Protein AF-A0A924A3H7-F1 (afdb_monomer_lite)

Secondary structure (DSSP, 8-state):
-HHHHHHHHHHHHTSHHHHHHHHHHHHHHHIIIII-GGG-TTTSSS---HHHHHHHHHHHHHH--

Structure (mmCIF, N/CA/C/O backbone):
data_AF-A0A924A3H7-F1
#
_entry.id   AF-A0A924A3H7-F1
#
loop_
_atom_site.group_PDB
_atom_site.id
_atom_site.type_symbol
_atom_site.label_atom_id
_atom_site.label_alt_id
_atom_site.label_comp_id
_atom_site.label_asym_id
_atom_site.label_entity_id
_atom_site.label_seq_id
_atom_site.pdbx_PDB_ins_code
_atom_site.Cartn_x
_atom_site.Cartn_y
_atom_site.Cartn_z
_atom_site.occupancy
_atom_site.B_iso_or_equiv
_atom_site.auth_seq_id
_atom_site.auth_comp_id
_atom_site.auth_asym_id
_atom_site.auth_atom_id
_atom_site.pdbx_PDB_model_num
ATOM 1 N N . MET A 1 1 ? -17.231 7.017 21.641 1.00 85.19 1 MET A N 1
ATOM 2 C CA . MET A 1 1 ? -17.163 6.495 20.252 1.00 85.19 1 MET A CA 1
ATOM 3 C C . MET A 1 1 ? -15.731 6.389 19.732 1.00 85.19 1 MET A C 1
ATOM 5 O O . MET A 1 1 ? -15.371 5.319 19.266 1.00 85.19 1 MET A O 1
ATOM 9 N N . PHE A 1 2 ? -14.879 7.412 19.890 1.00 93.19 2 PHE A N 1
ATOM 10 C CA . PHE A 1 2 ? -13.464 7.353 19.470 1.00 93.19 2 PHE A CA 1
ATOM 11 C C . PHE A 1 2 ? -12.669 6.166 20.057 1.00 93.19 2 PHE A C 1
ATOM 13 O O . PHE A 1 2 ? -11.916 5.512 19.344 1.00 93.19 2 PHE A O 1
ATOM 20 N N . ALA A 1 3 ? -12.891 5.827 21.333 1.00 93.56 3 ALA A N 1
ATOM 21 C CA . ALA A 1 3 ? -12.244 4.675 21.971 1.00 93.56 3 ALA A CA 1
ATOM 22 C C . ALA A 1 3 ? -12.596 3.327 21.308 1.00 93.56 3 ALA A C 1
ATOM 24 O O . ALA A 1 3 ? -11.738 2.456 21.203 1.00 93.56 3 ALA A O 1
ATOM 25 N N . VAL A 1 4 ? -13.834 3.174 20.823 1.00 93.25 4 VA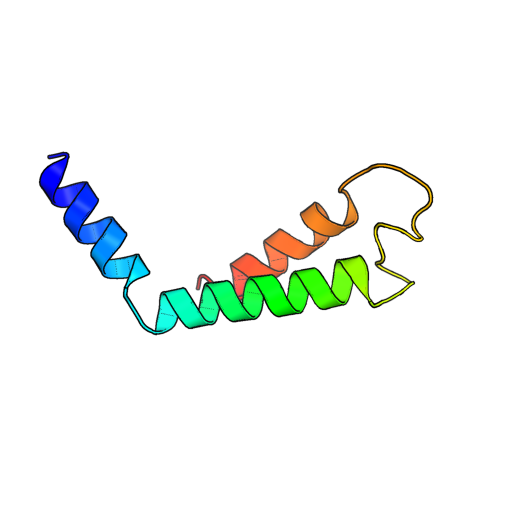L A N 1
ATOM 26 C CA . VAL A 1 4 ? -14.286 1.958 20.127 1.00 93.25 4 VAL A CA 1
ATOM 27 C C . VAL A 1 4 ? -13.651 1.889 18.743 1.00 93.25 4 VAL A C 1
ATOM 29 O O . VAL A 1 4 ? -13.043 0.880 18.419 1.00 93.25 4 VAL A O 1
ATOM 32 N N . PHE A 1 5 ? -13.684 2.985 17.977 1.00 93.56 5 PHE A N 1
ATOM 33 C CA . PHE A 1 5 ? -12.998 3.069 16.682 1.00 93.56 5 PHE A CA 1
ATOM 34 C C . PHE A 1 5 ? -11.518 2.686 16.796 1.00 93.56 5 PHE A C 1
ATOM 36 O O . PHE A 1 5 ? -11.033 1.850 16.040 1.00 93.56 5 PHE A O 1
ATOM 43 N N . LYS A 1 6 ? -10.816 3.249 17.787 1.00 94.62 6 LYS A N 1
ATOM 44 C CA . LYS A 1 6 ? -9.408 2.938 18.036 1.00 94.62 6 LYS A CA 1
ATOM 45 C C . LYS A 1 6 ? -9.213 1.442 18.299 1.00 94.62 6 LYS A C 1
ATOM 47 O O . LYS A 1 6 ? -8.328 0.835 17.709 1.00 94.62 6 LYS A O 1
ATOM 52 N N . ARG A 1 7 ? -10.044 0.836 19.151 1.00 94.38 7 ARG A N 1
ATOM 53 C CA . ARG A 1 7 ? -9.959 -0.597 19.455 1.00 94.38 7 ARG A CA 1
ATOM 54 C C . ARG A 1 7 ? -10.130 -1.458 18.203 1.00 94.38 7 ARG A C 1
ATOM 56 O O . ARG A 1 7 ? -9.312 -2.342 17.987 1.00 94.38 7 ARG A O 1
ATOM 63 N N . GLU A 1 8 ? -11.144 -1.186 17.385 1.00 93.75 8 GLU A N 1
ATOM 64 C CA . GLU A 1 8 ? -11.411 -1.978 16.176 1.00 93.75 8 GLU A CA 1
ATOM 65 C C . GLU A 1 8 ? -10.313 -1.790 15.116 1.00 93.75 8 GLU A C 1
ATOM 67 O O . GLU A 1 8 ? -9.810 -2.762 14.558 1.00 93.75 8 GLU A O 1
ATOM 72 N N . PHE A 1 9 ? -9.865 -0.551 14.893 1.00 91.00 9 PHE A N 1
ATOM 73 C CA . PHE A 1 9 ? -8.831 -0.240 13.904 1.00 91.00 9 PHE A CA 1
ATOM 74 C C . PHE A 1 9 ? -7.481 -0.887 14.245 1.00 91.00 9 PHE A C 1
ATOM 76 O O . PHE A 1 9 ? -6.877 -1.565 13.415 1.00 91.00 9 PHE A O 1
ATOM 83 N N . PHE A 1 10 ? -7.018 -0.733 15.489 1.00 92.56 10 PHE A N 1
ATOM 84 C CA . PHE A 1 10 ? -5.780 -1.377 15.934 1.00 92.56 10 PHE A CA 1
ATOM 85 C C . PHE A 1 10 ? -5.944 -2.889 16.137 1.00 92.56 10 PHE A C 1
ATOM 87 O O . PHE A 1 10 ? -4.963 -3.618 16.014 1.00 92.56 10 PHE A O 1
ATOM 94 N N . GLY A 1 11 ? -7.156 -3.374 16.417 1.00 91.56 11 GLY A N 1
ATOM 95 C CA . GLY A 1 11 ? -7.463 -4.803 16.453 1.00 91.56 11 GLY A CA 1
ATOM 96 C C . GLY A 1 11 ? -7.253 -5.459 15.088 1.00 91.56 11 GLY A C 1
ATOM 97 O O . GLY A 1 11 ? -6.578 -6.481 14.997 1.00 91.56 11 GLY A O 1
ATOM 98 N N . PHE A 1 12 ? -7.740 -4.823 14.019 1.00 88.44 12 PHE A N 1
ATOM 99 C CA . PHE A 1 12 ? -7.507 -5.282 12.651 1.00 88.44 12 PHE A CA 1
ATOM 100 C C . PHE A 1 12 ? -6.023 -5.226 12.262 1.00 88.44 12 PHE A C 1
ATOM 102 O O . PHE A 1 12 ? -5.483 -6.211 11.761 1.00 88.44 12 PHE A O 1
ATOM 109 N N . LEU A 1 13 ? -5.334 -4.110 12.529 1.00 87.50 13 LEU A N 1
ATOM 110 C CA . LEU A 1 13 ? -3.929 -3.930 12.134 1.00 87.50 13 LEU A CA 1
ATOM 111 C C . LEU A 1 13 ? -2.927 -4.818 12.890 1.00 87.50 13 LEU A C 1
ATOM 113 O O . LEU A 1 13 ? -1.844 -5.063 12.371 1.00 87.50 13 LEU A O 1
ATOM 117 N N . ASN A 1 14 ? -3.271 -5.314 14.081 1.00 90.81 14 ASN A N 1
ATOM 118 C CA . ASN A 1 14 ? -2.459 -6.306 14.800 1.00 90.81 14 ASN A CA 1
ATOM 119 C C . ASN A 1 14 ? -2.752 -7.753 14.365 1.00 90.81 14 ASN A C 1
ATOM 121 O O . ASN A 1 14 ? -2.180 -8.692 14.919 1.00 90.81 14 ASN A O 1
ATOM 125 N N . SER A 1 15 ? -3.653 -7.966 13.402 1.00 92.06 15 SER A N 1
ATOM 126 C CA . SER A 1 15 ? -3.931 -9.302 12.881 1.00 92.06 15 SER A CA 1
ATOM 127 C C . SER A 1 15 ? -2.820 -9.784 11.943 1.00 92.06 15 SER A C 1
ATOM 129 O O . SER A 1 15 ? -2.216 -9.010 11.198 1.00 92.06 15 SER A O 1
ATOM 131 N N . MET A 1 16 ? -2.592 -11.100 11.916 1.00 90.50 16 MET A N 1
ATOM 132 C CA . MET A 1 16 ? -1.638 -11.727 10.992 1.00 90.50 16 MET A CA 1
ATOM 133 C C . MET A 1 16 ? -1.967 -11.418 9.522 1.00 90.50 16 MET A C 1
ATOM 135 O O . MET A 1 16 ? -1.070 -11.244 8.701 1.00 90.50 16 MET A O 1
ATOM 139 N N . VAL A 1 17 ? -3.259 -11.309 9.199 1.00 91.62 17 VAL A N 1
ATOM 140 C CA . VAL A 1 17 ? -3.751 -10.996 7.852 1.00 91.62 17 VAL A CA 1
ATOM 141 C C . VAL A 1 17 ? -3.339 -9.588 7.429 1.00 91.62 17 VAL A C 1
ATOM 143 O O . VAL A 1 17 ? -2.855 -9.419 6.314 1.00 91.62 17 VAL A O 1
ATOM 146 N N . ALA A 1 18 ? -3.452 -8.595 8.318 1.00 91.12 18 ALA A N 1
ATOM 147 C CA . ALA A 1 18 ? -3.039 -7.226 8.016 1.00 91.12 18 ALA A CA 1
ATOM 148 C C . ALA A 1 18 ? -1.537 -7.138 7.705 1.00 91.12 18 ALA A C 1
ATOM 150 O O . ALA A 1 18 ? -1.148 -6.507 6.722 1.00 91.12 18 ALA A O 1
ATOM 151 N N . TYR A 1 19 ? -0.693 -7.827 8.479 1.00 92.62 19 TYR A N 1
ATOM 152 C CA . TYR A 1 19 ? 0.744 -7.882 8.196 1.00 92.62 19 TYR A CA 1
ATOM 153 C C . TYR A 1 19 ? 1.062 -8.585 6.872 1.00 92.62 19 TYR A C 1
ATOM 155 O O . TYR A 1 19 ? 1.903 -8.093 6.120 1.00 92.62 19 TYR A O 1
ATOM 163 N N . MET A 1 20 ? 0.375 -9.687 6.546 1.00 93.06 20 MET A N 1
ATOM 164 C CA . MET A 1 20 ? 0.541 -10.350 5.247 1.00 93.06 20 MET A CA 1
ATOM 165 C C . MET A 1 20 ? 0.105 -9.445 4.091 1.00 93.06 20 MET A C 1
ATOM 167 O O . MET A 1 20 ? 0.834 -9.331 3.109 1.00 93.06 20 MET A O 1
ATOM 171 N N . ALA A 1 21 ? -1.027 -8.751 4.219 1.00 93.19 21 ALA A N 1
ATOM 172 C CA . ALA A 1 21 ? -1.514 -7.835 3.192 1.00 93.19 21 ALA A CA 1
ATOM 173 C C . ALA A 1 21 ? -0.529 -6.683 2.944 1.00 93.19 21 ALA A C 1
ATOM 175 O O . ALA A 1 21 ? -0.181 -6.415 1.795 1.00 93.19 21 ALA A O 1
ATOM 176 N N . ILE A 1 22 ? -0.016 -6.052 4.008 1.00 93.50 22 ILE A N 1
ATOM 177 C CA . ILE A 1 22 ? 1.003 -4.994 3.904 1.00 93.50 22 ILE A CA 1
ATOM 178 C C . ILE A 1 22 ? 2.282 -5.541 3.257 1.00 93.50 22 ILE A C 1
ATOM 180 O O . ILE A 1 22 ? 2.826 -4.916 2.348 1.00 93.50 22 ILE A O 1
ATOM 184 N N . GLY A 1 23 ? 2.750 -6.715 3.690 1.00 95.38 23 GLY A N 1
ATOM 185 C CA . GLY A 1 23 ? 3.956 -7.341 3.151 1.00 95.38 23 GLY A CA 1
ATOM 186 C C . GLY A 1 23 ? 3.848 -7.642 1.656 1.00 95.38 23 GLY A C 1
ATOM 187 O O . GLY A 1 23 ? 4.733 -7.268 0.890 1.00 95.38 23 GLY A O 1
ATOM 188 N N . ILE A 1 24 ? 2.743 -8.255 1.223 1.00 95.62 24 ILE A N 1
ATOM 189 C CA . ILE A 1 24 ? 2.498 -8.572 -0.190 1.00 95.62 24 ILE A CA 1
ATOM 190 C C . ILE A 1 24 ? 2.353 -7.288 -1.011 1.00 95.62 24 ILE A C 1
ATOM 192 O O . ILE A 1 24 ? 2.967 -7.174 -2.071 1.00 95.62 24 ILE A O 1
ATOM 196 N N . PHE A 1 25 ? 1.599 -6.304 -0.513 1.00 95.81 25 PHE A N 1
ATOM 197 C CA . PHE A 1 25 ? 1.423 -5.022 -1.193 1.00 95.81 25 PHE A CA 1
ATOM 198 C C . PHE A 1 25 ? 2.766 -4.337 -1.466 1.00 95.81 25 PHE A C 1
ATOM 200 O O . PHE A 1 25 ? 3.022 -3.905 -2.592 1.00 95.81 25 PHE A O 1
ATOM 207 N N . LEU A 1 26 ? 3.639 -4.273 -0.455 1.00 95.56 26 LEU A N 1
ATOM 208 C CA . LEU A 1 26 ? 4.953 -3.646 -0.575 1.00 95.56 26 LEU A CA 1
ATOM 209 C C . LEU A 1 26 ? 5.890 -4.445 -1.483 1.00 95.56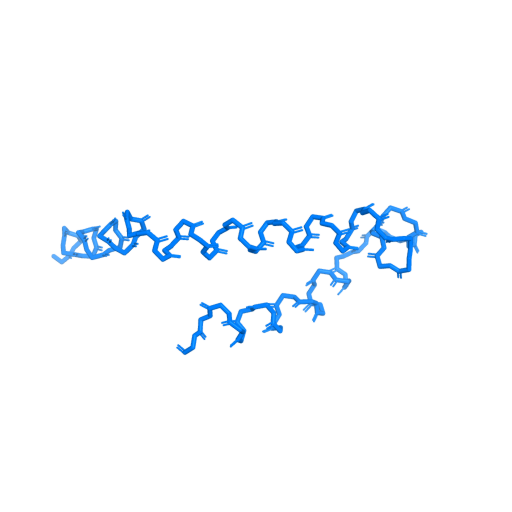 26 LEU A C 1
ATOM 211 O O . LEU A 1 26 ? 6.581 -3.845 -2.303 1.00 95.56 26 LEU A O 1
ATOM 215 N N . LEU A 1 27 ? 5.894 -5.777 -1.378 1.00 95.88 27 LEU A N 1
ATOM 216 C CA . LEU A 1 27 ? 6.729 -6.633 -2.221 1.00 95.88 27 LEU A CA 1
ATOM 217 C C . LEU A 1 27 ? 6.363 -6.504 -3.698 1.00 95.88 27 LEU A C 1
ATOM 219 O O . LEU A 1 27 ? 7.240 -6.260 -4.521 1.00 95.88 27 LEU A O 1
ATOM 223 N N . VAL A 1 28 ? 5.079 -6.634 -4.037 1.00 94.88 28 VAL A N 1
ATOM 224 C CA . VAL A 1 28 ? 4.628 -6.574 -5.433 1.00 94.88 28 VAL A CA 1
ATOM 225 C C . VAL A 1 28 ? 4.824 -5.173 -6.004 1.00 94.88 28 VAL A C 1
ATOM 227 O O . VAL A 1 28 ? 5.400 -5.036 -7.080 1.00 94.88 28 VAL A O 1
ATOM 230 N N . SER A 1 29 ? 4.412 -4.130 -5.278 1.00 93.88 29 SER A N 1
ATOM 231 C CA . SER A 1 29 ? 4.576 -2.746 -5.741 1.00 93.88 29 SER A CA 1
ATOM 232 C C . SER A 1 29 ? 6.051 -2.374 -5.892 1.00 93.88 29 SER A C 1
ATOM 234 O O . SER A 1 29 ? 6.428 -1.773 -6.892 1.00 93.88 29 SER A O 1
ATOM 236 N N . GLY A 1 30 ? 6.899 -2.759 -4.933 1.00 93.19 30 GLY A N 1
ATOM 237 C CA . GLY A 1 30 ? 8.335 -2.497 -4.982 1.00 93.19 30 GLY A CA 1
ATOM 238 C C . GLY A 1 30 ? 9.023 -3.237 -6.127 1.00 93.19 30 GLY A C 1
ATOM 239 O O . GLY A 1 30 ? 9.784 -2.635 -6.876 1.00 93.19 30 GLY A O 1
ATOM 240 N N . LEU A 1 31 ? 8.722 -4.523 -6.322 1.00 94.00 31 LEU A N 1
ATOM 241 C CA . LEU A 1 31 ? 9.295 -5.292 -7.427 1.00 94.00 31 LEU A CA 1
ATOM 242 C C . LEU A 1 31 ? 8.845 -4.738 -8.784 1.00 94.00 31 LEU A C 1
ATOM 244 O O . LEU A 1 31 ? 9.690 -4.406 -9.612 1.00 94.00 31 LEU A O 1
ATOM 248 N N . LEU A 1 32 ? 7.536 -4.585 -9.003 1.00 91.88 32 LEU A N 1
ATOM 249 C CA . LEU A 1 32 ? 6.996 -4.142 -10.291 1.00 91.88 32 LEU A CA 1
ATOM 250 C C . LEU A 1 32 ? 7.410 -2.713 -10.638 1.00 91.88 32 LEU A C 1
ATOM 252 O O . LEU A 1 32 ? 7.842 -2.464 -11.757 1.00 91.88 32 LEU A O 1
ATOM 256 N N . LEU A 1 33 ? 7.344 -1.773 -9.700 1.00 91.56 33 LEU A N 1
ATOM 257 C CA . LEU A 1 33 ? 7.579 -0.367 -10.032 1.00 91.56 33 LEU A CA 1
ATOM 258 C C . LEU A 1 33 ? 9.053 0.034 -10.027 1.00 91.56 33 LEU A C 1
ATOM 260 O O . LEU A 1 33 ? 9.374 1.104 -10.542 1.00 91.56 33 LEU A O 1
ATOM 264 N N . TRP A 1 34 ? 9.941 -0.740 -9.395 1.00 88.38 34 TRP A N 1
ATOM 265 C CA . TRP A 1 34 ? 11.356 -0.363 -9.272 1.00 88.38 34 TRP A CA 1
ATOM 266 C C . TRP A 1 34 ? 12.313 -1.340 -9.959 1.00 88.38 34 TRP A C 1
ATOM 268 O O . TRP A 1 34 ? 13.291 -0.879 -10.542 1.00 88.38 34 TRP A O 1
ATOM 278 N N . PHE A 1 35 ? 12.060 -2.654 -9.925 1.00 88.69 35 PHE A N 1
ATOM 279 C CA . PHE A 1 35 ? 13.002 -3.653 -10.455 1.00 88.69 35 PHE A CA 1
ATOM 280 C C . PHE A 1 35 ? 12.787 -3.999 -11.931 1.00 88.69 35 PHE A C 1
ATOM 282 O O . PHE A 1 35 ? 13.764 -4.252 -12.635 1.00 88.69 35 PHE A O 1
ATOM 289 N N . PHE A 1 36 ? 11.544 -4.027 -12.414 1.00 88.56 36 PHE A N 1
ATOM 290 C CA . PHE A 1 36 ? 11.258 -4.413 -13.799 1.00 88.56 36 PHE A CA 1
ATOM 291 C C . PHE A 1 36 ? 11.275 -3.197 -14.734 1.00 88.56 36 PHE A C 1
ATOM 293 O O . PHE A 1 36 ? 10.510 -2.265 -14.500 1.00 88.56 36 PHE A O 1
ATOM 300 N N . PRO A 1 37 ? 12.100 -3.183 -15.799 1.00 83.00 37 PRO A N 1
ATOM 301 C CA . PRO A 1 37 ? 12.284 -2.006 -16.652 1.00 83.00 37 PRO A CA 1
ATOM 302 C C . PRO A 1 37 ? 11.014 -1.599 -17.409 1.00 83.00 37 PRO A C 1
ATOM 304 O O . PRO A 1 37 ? 10.782 -0.406 -17.574 1.00 83.00 37 PRO A O 1
ATOM 307 N N . ASP A 1 38 ? 10.166 -2.560 -17.789 1.00 82.50 38 ASP A N 1
ATOM 308 C CA . ASP A 1 38 ? 8.916 -2.302 -18.522 1.00 82.50 38 ASP A CA 1
ATOM 309 C C . ASP A 1 38 ? 7.891 -1.504 -17.699 1.00 82.50 38 ASP A C 1
ATOM 311 O O . ASP A 1 38 ? 7.074 -0.768 -18.247 1.00 82.50 38 ASP A O 1
ATOM 315 N N . THR A 1 39 ? 7.935 -1.642 -16.373 1.00 83.50 39 THR A N 1
ATOM 316 C CA . THR A 1 39 ? 7.022 -0.988 -15.422 1.00 83.50 39 THR A CA 1
ATOM 317 C C . THR A 1 39 ? 7.748 -0.033 -14.473 1.00 83.50 39 THR A C 1
ATOM 319 O O . THR A 1 39 ? 7.138 0.496 -13.540 1.00 83.50 39 THR A O 1
ATOM 322 N N . SER A 1 40 ? 9.047 0.195 -14.691 1.00 85.50 40 SER A N 1
ATOM 323 C CA . SER A 1 40 ? 9.890 0.967 -13.783 1.00 85.50 40 SER A CA 1
ATOM 324 C C . SER A 1 40 ? 9.566 2.452 -13.862 1.00 85.50 40 SER A C 1
ATOM 326 O O . SER A 1 40 ? 9.712 3.078 -14.911 1.00 85.50 40 SER A O 1
ATOM 328 N N . LEU A 1 41 ? 9.238 3.048 -12.716 1.00 85.50 41 LEU A N 1
ATOM 329 C CA . LEU A 1 41 ? 9.047 4.496 -12.586 1.00 85.50 41 LEU A CA 1
ATOM 330 C C . LEU A 1 41 ? 10.324 5.284 -12.924 1.00 85.50 41 LEU A C 1
ATOM 332 O O . LEU A 1 41 ? 10.239 6.431 -13.351 1.00 85.50 41 LEU A O 1
ATOM 336 N N . LEU A 1 42 ? 11.505 4.680 -12.744 1.00 83.56 42 LEU A N 1
ATOM 337 C CA . LEU A 1 42 ? 12.786 5.334 -13.016 1.00 83.56 42 LEU A CA 1
ATOM 338 C C . LEU A 1 42 ? 13.132 5.308 -14.509 1.00 83.56 42 LEU A C 1
ATOM 340 O O . LEU A 1 42 ? 13.717 6.262 -15.018 1.00 83.56 42 LEU A O 1
ATOM 344 N N . ALA A 1 43 ? 12.775 4.227 -15.208 1.00 84.19 43 ALA A N 1
ATOM 345 C CA . ALA A 1 43 ? 13.045 4.071 -16.637 1.00 84.19 43 ALA A CA 1
ATOM 346 C C . ALA A 1 43 ? 11.985 4.742 -17.527 1.00 84.19 43 ALA A C 1
ATOM 348 O O . ALA A 1 43 ? 12.254 5.015 -18.693 1.00 84.19 43 ALA A O 1
ATOM 349 N N . TYR A 1 44 ? 10.804 5.041 -16.975 1.00 82.25 44 TYR A N 1
ATOM 350 C CA . TYR A 1 44 ? 9.671 5.630 -17.693 1.00 82.25 44 TYR A CA 1
ATOM 351 C C . TYR A 1 44 ? 9.954 7.023 -18.294 1.00 82.25 44 TYR A C 1
ATOM 353 O O . TYR A 1 44 ? 9.282 7.446 -19.229 1.00 82.25 44 TYR A O 1
ATOM 361 N N . GLY A 1 45 ? 10.957 7.750 -17.789 1.00 82.69 45 GLY A N 1
ATOM 362 C CA . GLY A 1 45 ? 11.397 9.033 -18.358 1.00 82.69 45 GLY A CA 1
ATOM 363 C C . GLY A 1 45 ? 10.509 10.240 -18.026 1.00 82.69 45 GLY A C 1
ATOM 364 O O . GLY A 1 45 ? 10.890 11.370 -18.327 1.00 82.69 45 GLY A O 1
ATOM 365 N N . TYR A 1 46 ? 9.376 10.028 -17.350 1.00 83.81 46 TYR A N 1
ATOM 366 C CA . TYR A 1 46 ? 8.486 11.078 -16.851 1.00 83.81 46 TYR A CA 1
ATOM 367 C C . TYR A 1 46 ? 8.249 10.932 -15.346 1.00 83.81 46 TYR A C 1
ATOM 369 O O . TYR A 1 46 ? 8.102 9.828 -14.826 1.00 83.81 46 TYR A O 1
ATOM 377 N N . ALA A 1 47 ? 8.180 12.062 -14.642 1.00 84.50 47 ALA A N 1
ATOM 378 C CA . ALA A 1 47 ? 7.956 12.109 -13.200 1.00 84.50 47 ALA A CA 1
ATOM 379 C C . ALA A 1 47 ? 6.459 11.998 -12.856 1.00 84.50 47 ALA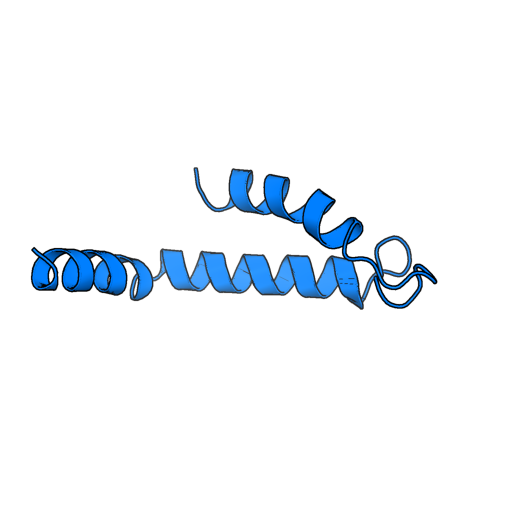 A C 1
ATOM 381 O O . ALA A 1 47 ? 5.855 12.937 -12.339 1.00 84.50 47 ALA A O 1
ATOM 382 N N . GLU A 1 48 ? 5.855 10.850 -13.158 1.00 86.69 48 GLU A N 1
ATOM 383 C CA . GLU A 1 48 ? 4.455 10.558 -12.843 1.00 86.69 48 GLU A CA 1
ATOM 384 C C . GLU A 1 48 ? 4.280 9.195 -12.169 1.00 86.69 48 GLU A C 1
ATOM 386 O O . GLU A 1 48 ? 5.109 8.300 -12.291 1.00 86.69 48 GLU A O 1
ATOM 391 N N . LEU A 1 49 ? 3.167 9.029 -11.452 1.00 88.62 49 LEU A N 1
ATOM 392 C CA . LEU A 1 49 ? 2.824 7.796 -10.734 1.00 88.62 49 LEU A CA 1
ATOM 393 C C . LEU A 1 49 ? 1.798 6.938 -11.495 1.00 88.62 49 LEU A C 1
ATOM 395 O O . LEU A 1 49 ? 1.105 6.122 -10.888 1.00 88.62 49 LEU A O 1
ATOM 399 N N . GLY A 1 50 ? 1.683 7.108 -12.817 1.00 89.12 50 GLY A N 1
ATOM 400 C CA . GLY A 1 50 ? 0.688 6.411 -13.642 1.00 89.12 50 GLY A CA 1
ATOM 401 C C . GLY A 1 50 ? 0.744 4.887 -13.484 1.00 89.12 50 GLY A C 1
ATOM 402 O O . GLY A 1 50 ? -0.283 4.247 -13.254 1.00 89.12 50 GLY A O 1
ATOM 403 N N . GLY A 1 51 ? 1.953 4.313 -13.486 1.00 88.81 51 GLY A N 1
ATOM 404 C CA . GLY A 1 51 ? 2.160 2.878 -13.260 1.00 88.81 51 GLY A CA 1
ATOM 405 C C . GLY A 1 51 ? 1.677 2.398 -11.886 1.00 88.81 51 GLY A C 1
ATOM 406 O O . GLY A 1 51 ? 1.034 1.354 -11.788 1.00 88.81 51 GLY A O 1
ATOM 407 N N . PHE A 1 52 ? 1.902 3.188 -10.829 1.00 91.94 52 PHE A N 1
ATOM 408 C CA . PHE A 1 52 ? 1.412 2.870 -9.483 1.00 91.94 52 PHE A CA 1
ATOM 409 C C . PHE A 1 52 ? -0.120 2.853 -9.441 1.00 91.94 52 PHE A C 1
ATOM 411 O O . PHE A 1 52 ? -0.713 1.873 -8.995 1.00 91.9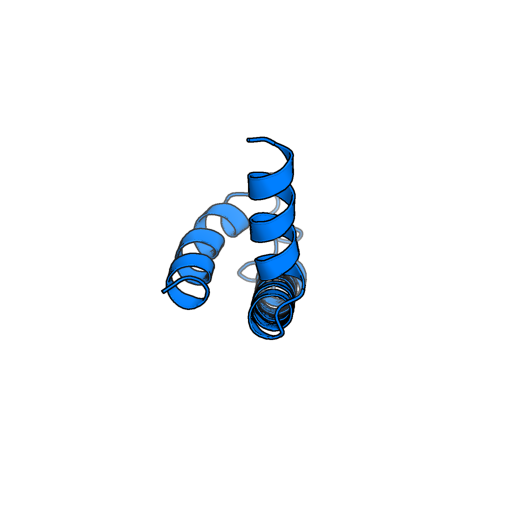4 52 P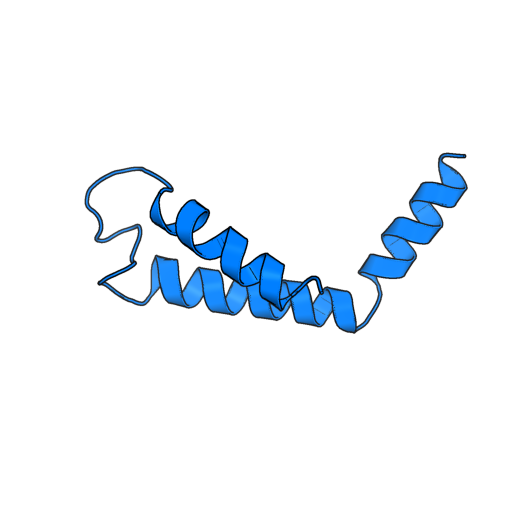HE A O 1
ATOM 418 N N . PHE A 1 53 ? -0.776 3.896 -9.960 1.00 92.75 53 PHE A N 1
ATOM 419 C CA . PHE A 1 53 ? -2.240 3.989 -9.939 1.00 92.75 53 PHE A CA 1
ATOM 420 C C . PHE A 1 53 ? -2.939 2.979 -10.854 1.00 92.75 53 PHE A C 1
ATOM 422 O O . PHE A 1 53 ? -4.088 2.633 -10.593 1.00 92.75 53 PHE A O 1
ATOM 429 N N . SER A 1 54 ? -2.256 2.471 -11.882 1.00 91.75 54 SER A N 1
ATOM 430 C CA . SER A 1 54 ? -2.750 1.359 -12.701 1.00 91.75 54 SER A CA 1
ATOM 431 C C . SER A 1 54 ? -2.672 0.016 -11.962 1.00 91.75 54 SER A C 1
ATOM 433 O O . SER A 1 54 ? -3.595 -0.790 -12.040 1.00 91.75 54 SER A O 1
ATOM 435 N N . LEU A 1 55 ? -1.601 -0.220 -11.194 1.00 92.81 55 LEU A N 1
ATOM 436 C CA . LEU A 1 55 ? -1.350 -1.485 -10.493 1.00 92.81 55 LEU A CA 1
ATOM 437 C C . LEU A 1 55 ? -2.190 -1.654 -9.213 1.00 92.81 55 LEU A C 1
ATOM 439 O O . LEU A 1 55 ? -2.717 -2.733 -8.935 1.00 92.81 55 LEU A O 1
ATOM 44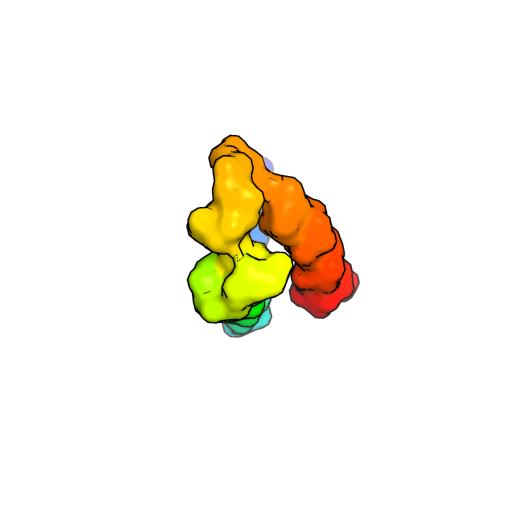3 N N . VAL A 1 56 ? -2.294 -0.594 -8.412 1.00 94.06 56 VAL A N 1
ATOM 444 C CA . VAL A 1 56 ? -2.886 -0.619 -7.063 1.00 94.06 56 VAL A CA 1
ATOM 445 C C . VAL A 1 56 ? -4.335 -1.137 -7.012 1.00 94.06 56 VAL A C 1
ATOM 447 O O . VAL A 1 56 ? -4.624 -1.921 -6.106 1.00 94.06 56 VAL A O 1
ATOM 450 N N . PRO A 1 57 ? -5.247 -0.789 -7.946 1.00 94.38 57 PRO A N 1
ATOM 451 C CA . PRO A 1 57 ? -6.610 -1.322 -7.948 1.00 94.38 57 PRO A CA 1
ATOM 452 C C . PRO A 1 57 ? -6.661 -2.851 -8.022 1.00 94.38 57 PRO A C 1
ATOM 454 O O . PRO A 1 57 ? -7.437 -3.473 -7.299 1.00 94.38 57 PRO A O 1
ATOM 457 N N . TYR A 1 58 ? -5.800 -3.466 -8.839 1.00 93.44 58 TYR A N 1
ATOM 458 C CA . TYR A 1 58 ? -5.724 -4.925 -8.957 1.00 93.44 58 TYR A CA 1
ATOM 459 C C . TYR A 1 58 ? -5.163 -5.567 -7.687 1.00 93.44 58 TYR A C 1
ATOM 461 O O . TYR A 1 58 ? -5.675 -6.588 -7.230 1.00 93.44 58 TYR A O 1
ATOM 469 N N . LEU A 1 59 ? -4.149 -4.945 -7.078 1.00 93.62 59 LEU A N 1
ATOM 470 C CA . LEU A 1 59 ? -3.603 -5.396 -5.798 1.00 93.62 59 LEU A CA 1
ATOM 471 C C . LEU A 1 59 ? -4.656 -5.358 -4.689 1.00 93.62 59 LEU A C 1
ATOM 473 O O . LEU A 1 59 ? -4.798 -6.333 -3.958 1.00 93.62 59 LEU A O 1
ATOM 477 N N . PHE A 1 60 ? -5.416 -4.269 -4.570 1.00 92.81 60 PHE A N 1
ATOM 478 C CA . PHE A 1 60 ? -6.463 -4.179 -3.553 1.00 92.81 60 PHE A CA 1
ATOM 479 C C . PHE A 1 60 ? -7.632 -5.119 -3.818 1.00 92.81 60 PHE A C 1
ATOM 481 O O . PHE A 1 60 ? -8.118 -5.709 -2.862 1.00 92.81 60 PHE A O 1
ATOM 488 N N . MET A 1 61 ? -8.023 -5.335 -5.077 1.00 93.44 61 MET A N 1
ATOM 489 C CA . MET A 1 61 ? -9.041 -6.334 -5.422 1.00 93.44 61 MET A CA 1
ATOM 490 C C . MET A 1 61 ? -8.640 -7.753 -4.985 1.00 93.44 61 MET A C 1
ATOM 492 O O . MET A 1 61 ? -9.499 -8.555 -4.641 1.00 93.44 61 MET A O 1
ATOM 496 N N . PHE A 1 62 ? -7.343 -8.071 -4.987 1.00 90.94 62 PHE A N 1
ATOM 497 C CA . PHE A 1 62 ? -6.842 -9.363 -4.519 1.00 90.94 62 PHE A CA 1
ATOM 498 C C . PHE A 1 62 ? -6.669 -9.431 -2.992 1.00 90.94 62 PHE A C 1
ATOM 500 O O . PHE A 1 62 ? -6.986 -10.444 -2.374 1.00 90.94 62 PHE A O 1
ATOM 507 N N . LEU A 1 63 ? -6.128 -8.374 -2.380 1.00 90.62 63 LEU A N 1
ATOM 508 C CA . LEU A 1 63 ? -5.772 -8.354 -0.956 1.00 90.62 63 LEU A CA 1
ATOM 509 C C . LEU A 1 63 ? -6.956 -8.071 -0.029 1.00 90.62 63 LEU A C 1
ATOM 511 O O . LEU A 1 63 ? -6.909 -8.436 1.146 1.00 90.62 63 LEU A O 1
ATOM 515 N N . ILE A 1 64 ? -7.981 -7.393 -0.536 1.00 85.06 64 ILE A N 1
ATOM 516 C CA . ILE A 1 64 ? -9.177 -7.000 0.204 1.00 85.06 64 ILE A CA 1
ATOM 517 C C . ILE A 1 64 ? -10.375 -7.641 -0.515 1.00 85.06 64 ILE A C 1
ATOM 519 O O . ILE A 1 64 ? -10.935 -7.010 -1.413 1.00 85.06 64 ILE A O 1
ATOM 523 N N . PRO A 1 65 ? -10.716 -8.903 -0.188 1.00 67.81 65 PRO A N 1
ATOM 524 C CA . PRO A 1 65 ? -11.892 -9.569 -0.740 1.00 67.81 65 PRO A CA 1
ATOM 525 C C . PRO A 1 65 ? -13.205 -8.963 -0.229 1.00 67.81 65 PRO A C 1
ATOM 527 O O . PRO A 1 65 ? -13.226 -8.433 0.909 1.00 67.81 65 PRO A O 1
#

Foldseek 3Di:
DVVVVVCVVVVVCPDPLVVVLVVVLCVVCCCQQPVDLVNHCVNPPDNDCVSVVVVVVVSCVVSPD

Radius of gyration: 15.61 Å; chains: 1; bounding box: 30×24×40 Å

pLDDT: mean 90.22, std 4.81, range [67.81, 95.88]

Sequence (65 aa):
MFAVFKREFFGFLNSMVAYMAIGIFLLVSGLLLWFFPDTSLLAYGYAELGGFFSLVPYLFMFLIP